Protein AF-A0A3C0ALR3-F1 (afdb_monomer)

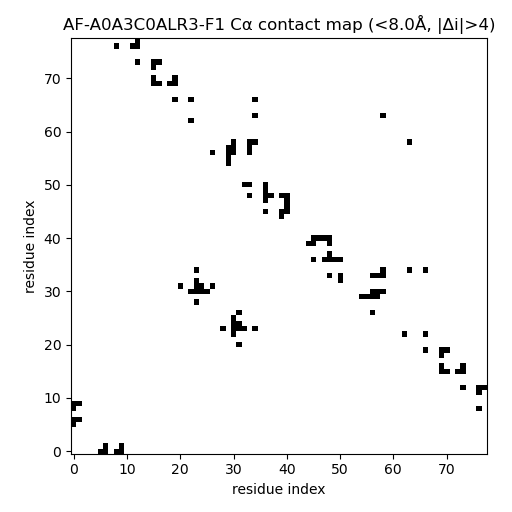pLDDT: mean 96.38, std 2.03, range [90.19, 98.5]

Sequence (78 aa):
ALQAGDDEAVYRIYFPICAIVALQLQAGLDGFLAIEKYLLVKRGIFSSDRRCEPSAWSLDEETRTEVDRLFELLMKSL

Radius of gyration: 13.97 Å; Cα contacts (8 Å, |Δi|>4): 65; chains: 1; bounding box: 29×21×39 Å

Secondary structure (DSSP, 8-state):
-GGGT-HHHHHHHHHHHHHHHHHHHHTHHHHHHHHHHHHHHHTTS-S----PSP-S----HHHHHHHHHHHHHHHHH-

Solvent-accessible surface area (backbone atoms only — not comparable to full-atom values): 4468 Å² total; per-residue (Å²): 71,78,95,72,71,36,57,68,53,42,52,56,36,47,52,35,51,52,55,50,51,54,59,20,55,74,55,44,71,40,26,35,52,39,52,50,28,46,51,35,31,75,69,66,75,35,97,60,55,84,74,78,80,88,65,95,54,75,82,48,71,68,62,47,52,50,48,49,54,36,50,53,52,32,65,73,46,110

Foldseek 3Di:
DVVVPPVVLVVQLVVLVVVLVVQQPPQPVLSVLQLVLVVCVVVVNDVGSDDDDDRPDHDDPVSVVVSVVSVVSNVVSD

Mean predicted aligned error: 2.56 Å

Structure (mmCIF, N/CA/C/O backbone):
data_AF-A0A3C0ALR3-F1
#
_entry.id   AF-A0A3C0ALR3-F1
#
loop_
_atom_site.group_PDB
_atom_site.id
_atom_site.type_symbol
_atom_site.label_atom_id
_atom_site.label_alt_id
_atom_site.label_comp_id
_atom_site.label_asym_id
_atom_site.label_entity_id
_atom_site.label_seq_id
_atom_site.pdbx_PDB_ins_code
_atom_site.Cartn_x
_atom_site.Cartn_y
_atom_site.Cartn_z
_atom_site.occupancy
_atom_site.B_iso_or_equiv
_atom_site.auth_seq_id
_atom_site.auth_comp_id
_atom_site.auth_asym_id
_atom_site.auth_atom_id
_atom_site.pdbx_PDB_model_num
ATOM 1 N N . ALA A 1 1 ? -15.337 5.730 13.243 1.00 90.31 1 ALA A N 1
ATOM 2 C CA . ALA A 1 1 ? -14.088 6.047 13.961 1.00 90.31 1 ALA A CA 1
ATOM 3 C C . ALA A 1 1 ? -13.967 7.553 14.205 1.00 90.31 1 ALA A C 1
ATOM 5 O O . ALA A 1 1 ? -14.453 7.998 15.231 1.00 90.31 1 ALA A O 1
ATOM 6 N N . LEU A 1 2 ? -13.484 8.356 13.244 1.00 94.44 2 LEU A N 1
ATOM 7 C CA . LEU A 1 2 ? -13.258 9.805 13.436 1.00 94.44 2 LEU A CA 1
ATOM 8 C C . LEU A 1 2 ? -14.495 10.591 13.910 1.00 94.44 2 LEU A C 1
ATOM 10 O O . LEU A 1 2 ? -14.439 11.256 14.935 1.00 94.44 2 LEU A O 1
ATOM 14 N N . GLN A 1 3 ? -15.634 10.477 13.214 1.00 97.00 3 GLN A N 1
ATOM 15 C CA . GLN A 1 3 ? -16.879 11.160 13.621 1.00 97.00 3 GLN A CA 1
ATOM 16 C C . GLN A 1 3 ? -17.421 10.686 14.979 1.00 97.00 3 GLN A C 1
ATOM 18 O O . GLN A 1 3 ? -18.174 11.408 15.620 1.00 97.00 3 GLN A O 1
ATOM 23 N N . ALA A 1 4 ? -17.049 9.475 15.403 1.00 96.06 4 ALA A N 1
ATOM 24 C CA . ALA A 1 4 ? -17.486 8.874 16.658 1.00 96.06 4 ALA A CA 1
ATOM 25 C C . ALA A 1 4 ? -16.504 9.124 17.820 1.00 96.06 4 ALA A C 1
ATOM 27 O O . ALA A 1 4 ? -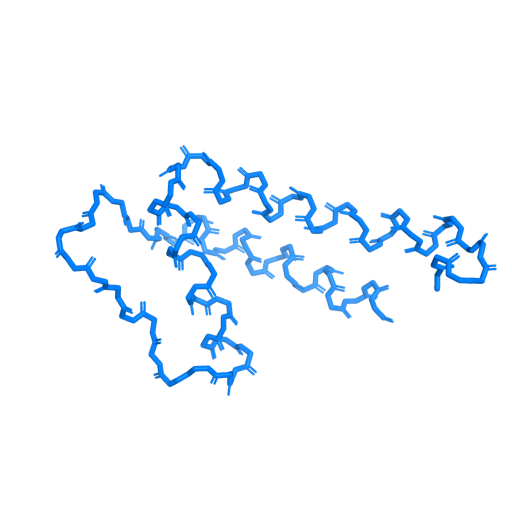16.792 8.696 18.931 1.00 96.06 4 ALA A O 1
ATOM 28 N N . GLY A 1 5 ? -15.355 9.775 17.578 1.00 96.75 5 GLY A N 1
ATOM 29 C CA . GLY A 1 5 ? -14.301 9.954 18.587 1.00 96.75 5 GLY A CA 1
ATOM 30 C C . GLY A 1 5 ? -13.646 8.645 19.050 1.00 96.75 5 GLY A C 1
ATOM 31 O O . GLY A 1 5 ? -13.110 8.583 20.150 1.00 96.75 5 GLY A O 1
ATOM 32 N N . ASP A 1 6 ? -13.730 7.585 18.243 1.00 97.50 6 ASP A N 1
ATOM 33 C CA . ASP A 1 6 ? -13.166 6.270 18.562 1.00 97.50 6 ASP A CA 1
ATOM 34 C C . ASP A 1 6 ? -11.703 6.203 18.104 1.00 97.50 6 ASP A C 1
ATOM 36 O O . ASP A 1 6 ? -11.398 5.751 16.994 1.00 97.50 6 ASP A O 1
ATOM 40 N N . ASP A 1 7 ? -10.814 6.712 18.956 1.00 97.56 7 ASP A N 1
ATOM 41 C CA . ASP A 1 7 ? -9.374 6.787 18.698 1.00 97.56 7 ASP A CA 1
ATOM 42 C C . ASP A 1 7 ? -8.737 5.404 18.523 1.00 97.56 7 ASP A C 1
ATOM 44 O O . ASP A 1 7 ? -7.836 5.236 17.699 1.00 97.56 7 ASP A O 1
ATOM 48 N N . GLU A 1 8 ? -9.224 4.388 19.238 1.00 97.31 8 GLU A N 1
ATOM 49 C CA . GLU A 1 8 ? -8.720 3.021 19.104 1.00 97.31 8 GLU A CA 1
ATOM 50 C C . GLU A 1 8 ? -8.959 2.497 17.682 1.00 97.31 8 GLU A C 1
ATOM 52 O O . GLU A 1 8 ? -8.040 1.984 17.035 1.00 97.31 8 GLU A O 1
ATOM 57 N N . ALA A 1 9 ? -10.169 2.692 17.147 1.00 96.81 9 ALA A N 1
ATOM 58 C CA . ALA A 1 9 ? -10.462 2.355 15.760 1.00 96.81 9 ALA A CA 1
ATOM 59 C C . ALA A 1 9 ? -9.675 3.212 14.763 1.00 96.81 9 ALA A C 1
ATOM 61 O O . ALA A 1 9 ? -9.240 2.689 13.734 1.00 96.81 9 ALA A O 1
ATOM 62 N N . VAL A 1 10 ? -9.462 4.503 15.050 1.00 97.88 10 VAL A N 1
ATOM 63 C CA . VAL A 1 10 ? -8.635 5.371 14.197 1.00 97.88 10 VAL A CA 1
ATOM 64 C C . VAL A 1 10 ? -7.228 4.798 14.064 1.00 97.88 10 VAL A C 1
ATOM 66 O O . VAL A 1 10 ? -6.779 4.574 12.941 1.00 97.88 10 VAL A O 1
ATOM 69 N N . TYR A 1 11 ? -6.547 4.505 15.173 1.00 97.38 11 TYR A N 1
ATOM 70 C CA . TYR A 1 11 ? -5.169 4.010 15.132 1.00 97.38 11 TYR A CA 1
ATOM 71 C C . TYR A 1 11 ? -5.060 2.604 14.540 1.00 97.38 11 TYR A C 1
ATOM 73 O O . TYR A 1 11 ? -4.150 2.340 13.751 1.00 97.38 11 TYR A O 1
ATOM 81 N N . ARG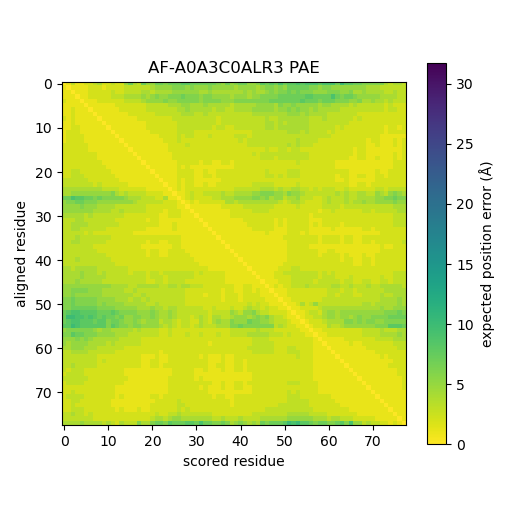 A 1 12 ? -6.022 1.723 14.838 1.00 97.19 12 ARG A N 1
ATOM 82 C CA . ARG A 1 12 ? -6.080 0.372 14.259 1.00 97.19 12 ARG A CA 1
ATOM 83 C C . ARG A 1 12 ? -6.151 0.388 12.726 1.00 97.19 12 ARG A C 1
ATOM 85 O O . ARG A 1 12 ? -5.558 -0.481 12.086 1.00 97.19 12 ARG A O 1
ATOM 92 N N . ILE A 1 13 ? -6.852 1.361 12.136 1.00 97.62 13 ILE A N 1
ATOM 93 C CA . ILE A 1 13 ? -6.946 1.544 10.676 1.00 97.62 13 ILE A CA 1
ATOM 94 C C . ILE A 1 13 ? -5.740 2.327 10.133 1.00 97.62 13 ILE A C 1
ATOM 96 O O . ILE A 1 13 ? -5.199 1.987 9.084 1.00 97.62 13 ILE A O 1
ATOM 100 N N . TYR A 1 14 ? -5.294 3.359 10.849 1.00 97.75 14 TYR A N 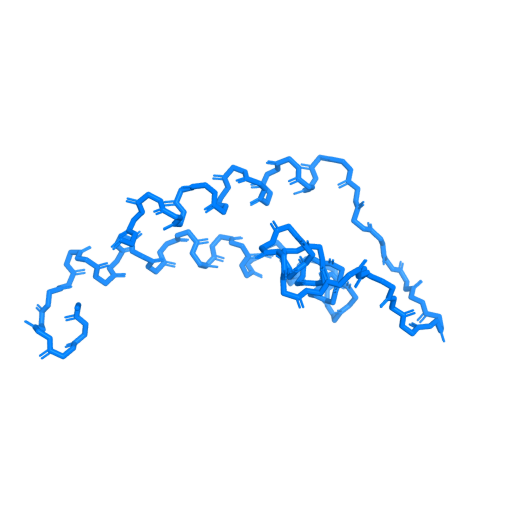1
ATOM 101 C CA . TYR A 1 14 ? -4.199 4.239 10.439 1.00 97.75 14 TYR A CA 1
ATOM 102 C C . TYR A 1 14 ? -2.873 3.493 10.248 1.00 97.75 14 TYR A C 1
ATOM 104 O O . TYR A 1 14 ? -2.197 3.697 9.241 1.00 97.75 14 TYR A O 1
ATOM 112 N N . PHE A 1 15 ? -2.503 2.598 11.168 1.00 97.88 15 PHE A N 1
ATOM 113 C CA . PHE A 1 15 ? -1.207 1.916 11.105 1.00 97.88 15 PHE A CA 1
ATOM 114 C C . PHE A 1 15 ? -0.975 1.082 9.835 1.00 97.88 15 PHE A C 1
ATOM 116 O O . PHE A 1 15 ? 0.057 1.295 9.192 1.00 97.88 15 PHE A O 1
ATOM 123 N N . PRO A 1 16 ? -1.876 0.171 9.416 1.00 97.81 16 PRO A N 1
ATOM 124 C CA . PRO A 1 16 ? -1.669 -0.571 8.175 1.00 97.81 16 PRO A CA 1
ATOM 125 C C . PRO A 1 16 ? -1.696 0.335 6.934 1.00 97.81 16 PRO A C 1
ATOM 127 O O . PRO A 1 16 ? -0.928 0.092 6.007 1.00 97.81 16 PRO A O 1
ATOM 130 N N . ILE A 1 17 ? -2.485 1.421 6.928 1.00 97.38 17 ILE A N 1
ATOM 131 C CA . ILE A 1 17 ? -2.446 2.420 5.842 1.00 97.38 17 ILE A CA 1
ATOM 132 C C . ILE A 1 17 ? -1.054 3.052 5.750 1.00 97.38 17 ILE A C 1
ATOM 134 O O . ILE A 1 17 ? -0.460 3.081 4.675 1.00 97.38 17 ILE A O 1
ATOM 138 N N . CYS A 1 18 ? -0.499 3.519 6.870 1.00 97.94 18 CYS A N 1
ATOM 139 C CA . CYS A 1 18 ? 0.830 4.127 6.893 1.00 97.94 18 CYS A CA 1
ATOM 140 C C . CYS A 1 18 ? 1.936 3.163 6.473 1.00 97.94 18 CYS A C 1
ATOM 142 O O . CYS A 1 18 ? 2.864 3.583 5.789 1.00 97.94 18 CYS A O 1
ATOM 144 N N . ALA A 1 19 ? 1.841 1.889 6.853 1.00 97.75 19 ALA A N 1
ATOM 145 C CA . ALA A 1 19 ? 2.804 0.880 6.434 1.00 97.75 19 ALA A CA 1
ATOM 146 C C . ALA A 1 19 ? 2.796 0.690 4.906 1.00 97.75 19 ALA A C 1
ATOM 148 O O . ALA A 1 19 ? 3.858 0.690 4.288 1.00 97.75 19 ALA A O 1
ATOM 149 N N . ILE A 1 20 ? 1.613 0.621 4.280 1.00 97.94 20 ILE A N 1
ATOM 150 C CA . ILE A 1 20 ? 1.483 0.537 2.814 1.00 97.94 20 ILE A CA 1
ATOM 151 C C . ILE A 1 20 ? 2.049 1.800 2.149 1.00 97.94 20 ILE A C 1
ATOM 153 O O . ILE A 1 20 ? 2.842 1.703 1.212 1.00 97.94 20 ILE A O 1
ATOM 157 N N . VAL A 1 21 ? 1.700 2.983 2.663 1.00 97.19 21 VAL A N 1
ATOM 158 C CA . VAL A 1 21 ? 2.205 4.267 2.146 1.00 97.19 21 VAL A CA 1
ATOM 159 C C . VAL A 1 21 ? 3.727 4.359 2.271 1.00 97.19 21 VAL A C 1
ATOM 161 O O . VAL A 1 21 ? 4.393 4.843 1.360 1.00 97.19 21 VAL A O 1
ATOM 164 N N . ALA A 1 22 ? 4.312 3.855 3.357 1.00 97.12 22 ALA A N 1
ATOM 165 C CA . ALA A 1 22 ? 5.761 3.836 3.517 1.00 97.12 22 ALA A CA 1
ATOM 166 C C . ALA A 1 22 ? 6.447 3.015 2.412 1.00 97.12 22 ALA A C 1
ATOM 168 O O . ALA A 1 22 ? 7.445 3.478 1.865 1.00 97.12 22 ALA A O 1
ATOM 169 N N . LEU A 1 23 ? 5.893 1.853 2.034 1.00 96.75 23 LEU A N 1
ATOM 170 C CA . LEU A 1 23 ? 6.410 1.044 0.920 1.00 96.75 23 LEU A CA 1
ATOM 171 C C . LEU A 1 23 ? 6.278 1.765 -0.425 1.00 96.75 23 LEU A C 1
ATOM 173 O O . LEU A 1 23 ? 7.215 1.774 -1.219 1.00 96.75 23 LEU A O 1
ATOM 177 N N . GLN A 1 24 ? 5.149 2.433 -0.660 1.00 96.31 24 GLN A N 1
ATOM 178 C CA . GLN A 1 24 ? 4.919 3.228 -1.871 1.00 96.31 24 GLN A CA 1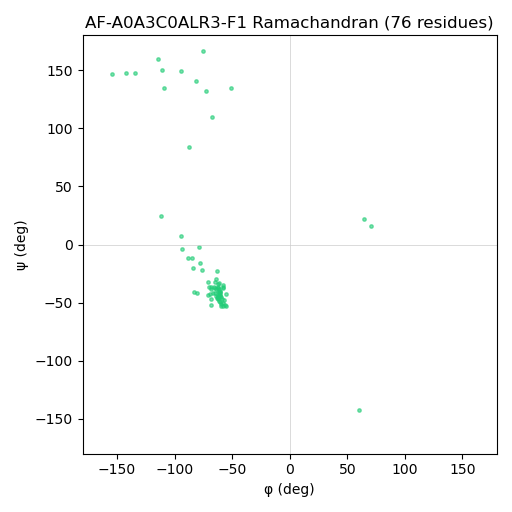
ATOM 179 C C . GLN A 1 24 ? 5.966 4.323 -2.070 1.00 96.31 24 GLN A C 1
ATOM 181 O O . GLN A 1 24 ? 6.386 4.576 -3.198 1.00 96.31 24 GLN A O 1
ATOM 186 N N . LEU A 1 25 ? 6.413 4.950 -0.983 1.00 95.44 25 LEU A N 1
ATOM 187 C CA . LEU A 1 25 ? 7.371 6.050 -1.037 1.00 95.44 25 LEU A CA 1
ATOM 188 C C . LEU A 1 25 ? 8.826 5.598 -1.254 1.00 95.44 25 LEU A C 1
ATOM 190 O O . LEU A 1 25 ? 9.640 6.428 -1.658 1.00 95.44 25 LEU A O 1
ATOM 194 N N . GLN A 1 26 ? 9.169 4.316 -1.050 1.00 91.69 26 GLN A N 1
ATOM 195 C CA . GLN A 1 26 ? 10.551 3.820 -1.194 1.00 91.69 26 GLN A CA 1
ATOM 196 C C . GLN A 1 26 ? 11.112 3.994 -2.614 1.00 91.69 26 GLN A C 1
ATOM 198 O O . GLN A 1 26 ? 12.300 4.265 -2.772 1.00 91.69 26 GLN A O 1
ATOM 203 N N . ALA A 1 27 ? 10.257 3.890 -3.637 1.00 91.50 27 ALA A N 1
ATOM 204 C CA . ALA A 1 27 ? 10.618 4.088 -5.044 1.00 91.50 27 ALA A CA 1
ATOM 205 C C . ALA A 1 27 ? 9.980 5.354 -5.653 1.00 91.50 27 ALA A C 1
ATOM 207 O O . ALA A 1 27 ? 9.777 5.446 -6.866 1.00 91.50 27 ALA A O 1
ATOM 208 N N . GLY A 1 28 ? 9.642 6.342 -4.814 1.00 92.56 28 GLY A N 1
ATOM 209 C CA . GLY A 1 28 ? 9.036 7.601 -5.247 1.00 92.56 28 GLY A CA 1
ATOM 210 C C . GLY A 1 28 ? 7.695 7.410 -5.968 1.00 92.56 28 GLY A C 1
ATOM 211 O O . GLY A 1 28 ? 6.886 6.560 -5.602 1.00 92.56 28 GLY A O 1
ATOM 212 N N . LEU A 1 29 ? 7.448 8.215 -7.007 1.00 94.19 29 LEU A N 1
ATOM 213 C CA . LEU A 1 29 ? 6.185 8.176 -7.754 1.00 94.19 29 LEU A CA 1
ATOM 214 C C . LEU A 1 29 ? 5.947 6.822 -8.444 1.00 94.19 29 LEU A C 1
ATOM 216 O O . LEU A 1 29 ? 4.812 6.349 -8.482 1.00 94.19 29 LEU A O 1
ATOM 220 N N . ASP A 1 30 ? 6.998 6.182 -8.955 1.00 94.38 30 ASP A N 1
ATOM 221 C CA . ASP A 1 30 ? 6.867 4.904 -9.660 1.00 94.38 30 ASP A CA 1
ATOM 222 C C . ASP A 1 30 ? 6.497 3.760 -8.715 1.00 94.38 30 ASP A C 1
ATOM 224 O O . ASP A 1 30 ? 5.691 2.902 -9.090 1.00 94.38 30 ASP A O 1
ATOM 228 N N . GLY A 1 31 ? 7.027 3.782 -7.485 1.00 95.75 31 GLY A N 1
ATOM 229 C CA . GLY A 1 31 ? 6.636 2.876 -6.402 1.00 95.75 31 GLY A CA 1
ATOM 230 C C . GLY A 1 31 ? 5.169 3.031 -6.026 1.00 95.75 31 GLY A C 1
ATOM 231 O O . GLY A 1 31 ? 4.419 2.052 -6.007 1.00 95.75 31 GLY A O 1
ATOM 232 N N . PHE A 1 32 ? 4.735 4.278 -5.826 1.00 96.44 32 PHE A N 1
ATOM 233 C CA . PHE A 1 32 ? 3.335 4.595 -5.564 1.00 96.44 32 PHE A CA 1
ATOM 234 C C . PHE A 1 32 ? 2.419 4.065 -6.673 1.00 96.44 32 PHE A C 1
ATOM 236 O O . PHE A 1 32 ? 1.485 3.314 -6.396 1.00 96.44 32 PHE A O 1
ATOM 243 N N . LEU A 1 33 ? 2.714 4.384 -7.938 1.00 96.75 33 LEU A N 1
ATOM 244 C CA . LEU A 1 33 ? 1.899 3.949 -9.074 1.00 96.75 33 LEU A CA 1
ATOM 245 C C . LEU A 1 33 ? 1.862 2.426 -9.225 1.00 96.75 33 LEU A C 1
ATOM 247 O O . LEU A 1 33 ? 0.802 1.884 -9.525 1.00 96.75 33 LEU A O 1
ATOM 251 N N . ALA A 1 34 ? 2.991 1.741 -9.035 1.00 97.25 34 ALA A N 1
ATOM 252 C CA . ALA A 1 34 ? 3.068 0.283 -9.111 1.00 97.25 34 ALA A CA 1
ATOM 253 C C . ALA A 1 34 ? 2.158 -0.397 -8.082 1.00 97.25 34 ALA A C 1
ATOM 255 O O . ALA A 1 34 ? 1.332 -1.238 -8.435 1.00 97.25 34 ALA A O 1
ATOM 256 N N . ILE A 1 35 ? 2.310 -0.015 -6.812 1.00 97.81 35 ILE A N 1
ATOM 257 C CA . ILE A 1 35 ? 1.616 -0.648 -5.692 1.00 97.81 35 ILE A CA 1
ATOM 258 C C . ILE A 1 35 ? 0.124 -0.303 -5.725 1.00 97.81 35 ILE A C 1
ATOM 260 O O . ILE A 1 35 ? -0.707 -1.194 -5.563 1.00 97.81 35 ILE A O 1
ATOM 264 N N . GLU A 1 36 ? -0.244 0.953 -5.993 1.00 97.19 36 GLU A N 1
ATOM 265 C CA . GLU A 1 36 ? -1.657 1.348 -6.086 1.00 97.19 36 GLU A CA 1
ATOM 266 C C . GLU A 1 36 ? -2.376 0.653 -7.242 1.00 97.19 36 GLU A C 1
ATOM 268 O O . GLU A 1 36 ? -3.473 0.122 -7.070 1.00 97.19 36 GLU A O 1
ATOM 273 N N . LYS A 1 37 ? -1.758 0.588 -8.428 1.00 97.44 37 LYS A N 1
ATOM 274 C CA . LYS A 1 37 ? -2.341 -0.128 -9.571 1.00 97.44 37 LYS A CA 1
ATOM 275 C C . LYS A 1 37 ? -2.544 -1.607 -9.262 1.00 97.44 37 LYS A C 1
ATOM 277 O O . LYS A 1 37 ? -3.620 -2.133 -9.550 1.00 97.44 37 LYS A O 1
ATOM 282 N N . TYR A 1 38 ? -1.561 -2.242 -8.629 1.00 98.06 38 TYR A N 1
ATOM 283 C CA . TYR A 1 38 ? -1.666 -3.617 -8.154 1.00 98.06 38 TYR A CA 1
ATOM 284 C C . TYR A 1 38 ? -2.845 -3.804 -7.178 1.00 98.06 38 TYR A C 1
ATOM 286 O O . TYR A 1 38 ? -3.694 -4.670 -7.400 1.00 98.06 38 TYR A O 1
ATOM 294 N N . LEU A 1 39 ? -2.971 -2.954 -6.151 1.00 97.94 39 LEU A N 1
ATOM 295 C CA . LEU A 1 39 ? -4.067 -3.025 -5.176 1.00 97.94 39 LEU A CA 1
ATOM 296 C C . LEU A 1 39 ? -5.444 -2.777 -5.810 1.00 97.94 39 LEU A C 1
ATOM 298 O O . LEU A 1 39 ? -6.417 -3.442 -5.451 1.00 97.94 39 LEU A O 1
ATOM 302 N N . LEU A 1 40 ? -5.552 -1.855 -6.770 1.00 98.06 40 LEU A N 1
ATOM 303 C CA . LEU A 1 40 ? -6.802 -1.587 -7.490 1.00 98.06 40 LEU A CA 1
ATOM 304 C C . LEU A 1 40 ? -7.241 -2.777 -8.349 1.00 98.06 40 LEU A C 1
ATOM 306 O O . LEU A 1 40 ? -8.438 -3.064 -8.416 1.00 98.06 40 LEU A 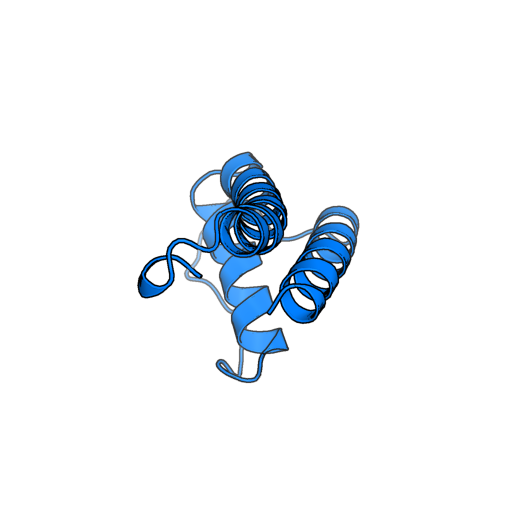O 1
ATOM 310 N N . VAL A 1 41 ? -6.298 -3.498 -8.962 1.00 98.25 41 VAL A N 1
ATOM 311 C CA . VAL A 1 41 ? -6.595 -4.759 -9.658 1.00 98.25 41 VAL A CA 1
ATOM 312 C C . VAL A 1 41 ? -7.003 -5.844 -8.670 1.00 98.25 41 VAL A C 1
ATOM 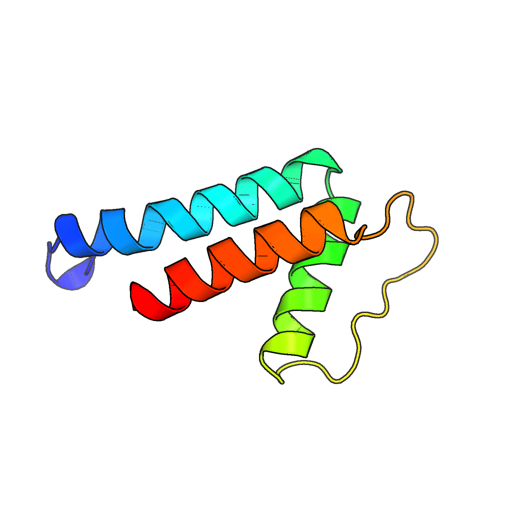314 O O . VAL A 1 41 ? -8.033 -6.486 -8.863 1.00 98.25 41 VAL A O 1
ATOM 317 N N . LYS A 1 42 ? -6.262 -6.007 -7.568 1.00 96.81 42 LYS A N 1
ATOM 318 C CA . LYS A 1 42 ? -6.569 -6.999 -6.527 1.00 96.81 42 LYS A CA 1
ATOM 319 C C . LYS A 1 42 ? -7.961 -6.806 -5.918 1.00 96.81 42 LYS A C 1
ATOM 321 O O . LYS A 1 42 ? -8.647 -7.777 -5.616 1.00 96.81 42 LYS A O 1
ATOM 326 N N . ARG A 1 43 ? -8.408 -5.555 -5.784 1.00 96.62 43 ARG A N 1
ATOM 327 C CA . ARG A 1 43 ? -9.754 -5.186 -5.310 1.00 96.62 43 ARG A CA 1
ATOM 328 C C . ARG A 1 43 ? -10.851 -5.326 -6.373 1.00 96.62 43 ARG A C 1
ATOM 330 O O . ARG A 1 43 ? -12.005 -5.036 -6.075 1.00 96.62 43 ARG A O 1
ATOM 337 N N . GLY A 1 44 ? -10.508 -5.711 -7.603 1.00 97.56 44 GLY A N 1
ATOM 338 C CA . GLY A 1 44 ? -11.446 -5.811 -8.723 1.00 97.56 44 GLY A CA 1
ATOM 339 C C . GLY A 1 44 ? -11.943 -4.461 -9.251 1.00 97.56 44 GLY A C 1
ATOM 340 O O . GLY A 1 44 ? -12.941 -4.420 -9.964 1.00 97.56 44 GLY A O 1
ATOM 341 N N . ILE A 1 45 ? -11.279 -3.352 -8.901 1.00 97.94 45 ILE A N 1
ATOM 342 C CA . ILE A 1 45 ? -11.651 -2.001 -9.349 1.00 97.94 45 ILE A CA 1
ATOM 343 C C . ILE A 1 45 ? -11.125 -1.758 -10.764 1.00 97.94 45 ILE A C 1
ATOM 345 O O . ILE A 1 45 ? -11.834 -1.206 -11.603 1.00 97.94 45 ILE A O 1
ATOM 349 N N . PHE A 1 46 ? -9.890 -2.183 -11.039 1.00 98.12 46 PHE A N 1
ATOM 350 C CA . PHE A 1 46 ? -9.289 -2.132 -12.370 1.00 98.12 46 PHE A CA 1
ATOM 351 C C . PHE A 1 46 ? -9.114 -3.531 -12.954 1.00 98.12 46 PHE A C 1
ATOM 353 O O . PHE A 1 46 ? -8.872 -4.499 -12.243 1.00 98.12 46 PHE A O 1
ATOM 360 N N . SER A 1 47 ? -9.182 -3.620 -14.281 1.00 97.69 47 SER A N 1
ATOM 361 C CA . SER A 1 47 ? -8.889 -4.846 -15.029 1.00 97.69 47 SER A CA 1
ATOM 362 C C . SER A 1 47 ? -7.399 -5.034 -15.328 1.00 97.69 47 SER A C 1
ATOM 364 O O . SER A 1 47 ? -6.998 -6.098 -15.793 1.00 97.69 47 SER A O 1
ATOM 366 N N . SER A 1 48 ? -6.577 -4.001 -15.117 1.00 97.12 48 SER A N 1
ATOM 367 C CA . SER A 1 48 ? -5.146 -4.026 -15.414 1.00 97.12 48 SER A CA 1
ATOM 368 C C . SER A 1 48 ? -4.364 -3.035 -14.556 1.00 97.12 48 SER A C 1
ATOM 370 O O . SER A 1 48 ? -4.839 -1.940 -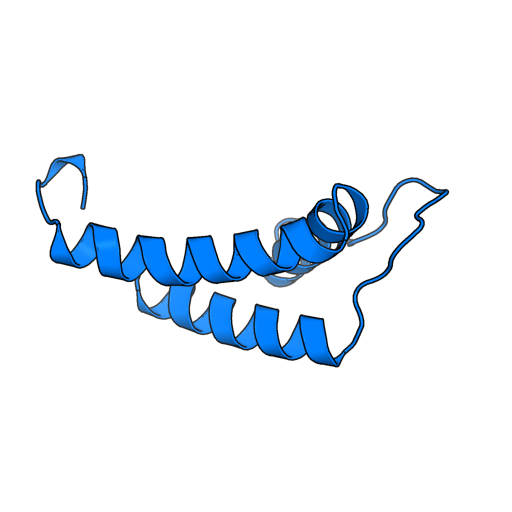14.245 1.00 97.12 48 SER A O 1
ATOM 372 N N . ASP A 1 49 ? -3.134 -3.422 -14.233 1.00 96.12 49 ASP A N 1
ATOM 373 C CA . ASP A 1 49 ? -2.134 -2.648 -13.506 1.00 96.12 49 ASP A CA 1
ATOM 374 C C . ASP A 1 49 ? -1.170 -1.892 -14.440 1.00 96.12 49 ASP A C 1
ATOM 376 O O . ASP A 1 49 ? -0.212 -1.279 -13.973 1.00 96.12 49 ASP A O 1
ATOM 380 N N . ARG A 1 50 ? -1.431 -1.891 -15.758 1.00 95.38 50 ARG A N 1
ATOM 381 C CA . ARG A 1 50 ? -0.612 -1.190 -16.759 1.00 95.38 50 ARG A CA 1
ATOM 382 C C . ARG A 1 50 ? -0.375 0.277 -16.379 1.00 95.38 50 ARG A C 1
ATOM 384 O O . ARG A 1 50 ? -1.307 1.009 -16.018 1.00 95.38 50 ARG A O 1
ATOM 391 N N . ARG A 1 51 ? 0.880 0.705 -16.529 1.00 94.62 51 ARG A N 1
ATOM 392 C CA . ARG A 1 51 ? 1.365 2.066 -16.265 1.00 94.62 51 ARG A CA 1
ATOM 393 C C . ARG A 1 51 ? 1.837 2.727 -17.560 1.00 94.62 51 ARG A C 1
ATOM 395 O O . ARG A 1 51 ? 2.063 2.051 -18.561 1.00 94.62 51 ARG A O 1
ATOM 402 N N . CYS A 1 52 ? 1.907 4.056 -17.550 1.00 92.94 52 CYS A N 1
ATOM 403 C CA . CYS A 1 52 ? 2.480 4.813 -18.659 1.00 92.94 52 CYS A CA 1
ATOM 404 C C . CYS A 1 52 ? 4.001 4.637 -18.638 1.00 92.94 52 CYS A C 1
ATOM 406 O O . CYS A 1 52 ? 4.606 4.785 -17.579 1.00 92.94 52 CYS A O 1
ATOM 408 N N . GLU A 1 53 ? 4.596 4.331 -19.787 1.00 93.38 53 GLU A N 1
ATOM 409 C CA . GLU A 1 53 ? 6.044 4.170 -19.919 1.00 93.38 53 GLU A CA 1
ATOM 410 C C . GLU A 1 53 ? 6.701 5.483 -20.384 1.00 93.38 53 GLU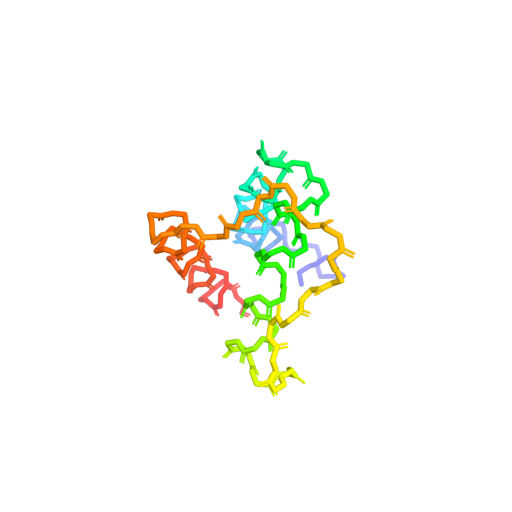 A C 1
ATOM 412 O O . GLU A 1 53 ? 6.081 6.239 -21.142 1.00 93.38 53 GLU A O 1
ATOM 417 N N . PRO A 1 54 ? 7.955 5.760 -19.981 1.00 93.00 54 PRO A N 1
ATOM 418 C CA . PRO A 1 54 ? 8.839 4.885 -19.204 1.00 93.00 54 PRO A CA 1
ATOM 419 C C . PRO A 1 54 ? 8.555 4.909 -17.693 1.00 93.00 54 PRO A C 1
ATOM 421 O O . PRO A 1 54 ? 8.339 5.974 -17.120 1.00 93.00 54 PRO A O 1
ATOM 424 N N . SER A 1 55 ? 8.628 3.741 -17.052 1.00 91.62 55 SER A N 1
ATOM 425 C CA . SER A 1 55 ? 8.679 3.582 -15.595 1.00 91.62 55 SER A CA 1
ATOM 426 C C . SER A 1 55 ? 10.071 3.116 -15.152 1.00 91.62 55 SER A C 1
ATOM 428 O O . SER A 1 55 ? 10.669 2.229 -15.761 1.00 91.62 55 SER A O 1
ATOM 430 N N . ALA A 1 56 ? 10.623 3.726 -14.101 1.00 92.75 56 ALA A N 1
ATOM 431 C CA . ALA A 1 56 ? 11.963 3.413 -13.596 1.00 92.75 56 ALA A CA 1
ATOM 432 C C . ALA A 1 56 ? 11.965 2.280 -12.557 1.00 92.75 56 ALA A C 1
ATOM 434 O O . ALA A 1 56 ? 13.025 1.766 -12.202 1.00 92.75 56 ALA A O 1
ATOM 435 N N . TRP A 1 57 ? 10.787 1.884 -12.067 1.00 95.06 57 TRP A N 1
ATOM 436 C CA . TRP A 1 57 ? 10.635 0.865 -11.033 1.00 95.06 57 TRP A CA 1
ATOM 437 C C . TRP A 1 57 ? 9.420 -0.031 -11.279 1.00 95.06 57 TRP A C 1
ATOM 439 O O . TRP A 1 57 ? 8.389 0.415 -11.789 1.00 95.06 57 TRP A O 1
ATOM 449 N N . SER A 1 58 ? 9.518 -1.299 -10.885 1.00 94.00 58 SER A N 1
ATOM 450 C CA . SER A 1 58 ? 8.431 -2.278 -10.961 1.00 94.00 58 SER A CA 1
ATOM 451 C C . SER A 1 58 ? 8.318 -3.057 -9.660 1.00 94.00 58 SER A C 1
ATOM 453 O O . SER A 1 58 ? 9.323 -3.306 -9.005 1.00 94.00 58 SER A O 1
ATOM 455 N N . LEU A 1 59 ? 7.088 -3.449 -9.325 1.00 95.81 59 LEU A N 1
ATOM 456 C CA . LEU A 1 59 ? 6.780 -4.179 -8.103 1.00 95.81 59 LEU A CA 1
ATOM 457 C C . LEU A 1 59 ? 7.375 -5.588 -8.142 1.00 95.81 59 LEU A C 1
ATOM 459 O O . LEU A 1 59 ? 6.898 -6.446 -8.891 1.00 95.81 59 LEU A O 1
ATOM 463 N N . ASP A 1 60 ? 8.397 -5.808 -7.323 1.00 96.12 60 ASP A N 1
ATOM 464 C CA . ASP A 1 60 ? 8.996 -7.116 -7.091 1.00 96.12 60 ASP A CA 1
ATOM 465 C C . ASP A 1 60 ? 8.111 -7.999 -6.186 1.00 96.12 60 ASP A C 1
ATOM 467 O O . ASP A 1 60 ? 7.141 -7.543 -5.575 1.00 96.12 60 ASP A O 1
ATOM 471 N N . GLU A 1 61 ? 8.428 -9.293 -6.131 1.00 97.19 61 GLU A N 1
ATOM 472 C CA . GLU A 1 61 ? 7.631 -10.289 -5.404 1.00 97.19 61 GLU A CA 1
ATOM 473 C C . GLU A 1 61 ? 7.720 -10.145 -3.876 1.00 97.19 61 GLU A C 1
ATOM 475 O O . GLU A 1 61 ? 6.743 -10.416 -3.173 1.00 97.19 61 GLU A O 1
ATOM 480 N N . GLU A 1 62 ? 8.863 -9.694 -3.351 1.00 97.25 62 GLU A N 1
ATOM 481 C CA . GLU A 1 62 ? 9.061 -9.499 -1.912 1.00 97.25 62 GLU A CA 1
ATOM 482 C C . GLU A 1 62 ? 8.181 -8.345 -1.424 1.00 97.25 62 GLU A C 1
ATOM 484 O O . GLU A 1 62 ? 7.345 -8.523 -0.532 1.00 97.25 62 GLU A O 1
ATOM 489 N N . THR A 1 63 ? 8.278 -7.193 -2.091 1.00 96.62 63 THR A N 1
ATOM 490 C CA . THR A 1 63 ? 7.442 -6.024 -1.806 1.00 96.62 63 THR A CA 1
ATOM 491 C C . THR A 1 63 ? 5.960 -6.347 -1.999 1.00 96.62 63 THR A C 1
ATOM 493 O O . THR A 1 63 ? 5.133 -5.947 -1.180 1.00 96.62 63 THR A O 1
ATOM 496 N N . ARG A 1 64 ? 5.594 -7.109 -3.042 1.00 97.75 64 ARG A N 1
ATOM 497 C CA . ARG A 1 64 ? 4.207 -7.552 -3.268 1.00 97.75 64 ARG A CA 1
ATOM 498 C C . ARG A 1 64 ? 3.664 -8.374 -2.102 1.00 97.75 64 ARG A C 1
ATOM 500 O O . ARG A 1 64 ? 2.548 -8.119 -1.655 1.00 97.75 64 ARG A O 1
ATOM 507 N N . THR A 1 65 ? 4.442 -9.336 -1.614 1.00 98.31 65 THR A N 1
ATOM 508 C CA . THR A 1 65 ? 4.038 -10.202 -0.497 1.00 98.31 65 THR A CA 1
ATOM 509 C C . THR A 1 65 ? 3.797 -9.384 0.770 1.00 98.31 65 THR A C 1
ATOM 511 O O . THR A 1 65 ? 2.815 -9.603 1.483 1.00 98.31 65 THR A O 1
ATOM 514 N N . GLU A 1 66 ? 4.652 -8.397 1.038 1.00 98.19 66 GLU A N 1
ATOM 515 C CA . GLU A 1 66 ? 4.470 -7.523 2.194 1.00 98.19 66 GLU A CA 1
ATOM 516 C C . GLU A 1 66 ? 3.260 -6.590 2.031 1.00 98.19 66 GLU A C 1
ATOM 518 O O . GLU A 1 66 ? 2.458 -6.456 2.957 1.00 98.19 66 GLU A O 1
ATOM 523 N N . VAL A 1 67 ? 3.061 -6.005 0.844 1.00 98.12 67 VAL A N 1
ATOM 524 C CA . VAL A 1 67 ? 1.852 -5.226 0.521 1.00 98.12 67 VAL A CA 1
ATOM 525 C C . VAL A 1 67 ? 0.592 -6.062 0.746 1.00 98.12 67 VAL A C 1
ATOM 527 O O . VAL A 1 67 ? -0.370 -5.567 1.330 1.00 98.12 67 VAL A O 1
ATOM 530 N N . ASP A 1 68 ? 0.598 -7.330 0.337 1.00 98.44 68 ASP A N 1
ATOM 531 C CA . ASP A 1 68 ? -0.524 -8.246 0.532 1.00 98.44 68 ASP A CA 1
ATOM 532 C C . ASP A 1 68 ? -0.832 -8.480 2.010 1.00 98.44 68 ASP A C 1
ATOM 534 O O . ASP A 1 68 ? -1.985 -8.345 2.427 1.00 98.44 68 ASP A O 1
ATOM 538 N N . ARG A 1 69 ? 0.197 -8.754 2.817 1.00 98.50 69 ARG A N 1
ATOM 539 C CA . ARG A 1 69 ? 0.059 -8.936 4.266 1.00 98.50 69 ARG A CA 1
ATOM 540 C C . ARG A 1 69 ? -0.507 -7.687 4.943 1.00 98.50 69 ARG A C 1
ATOM 542 O O . ARG A 1 69 ? -1.408 -7.786 5.778 1.00 98.50 69 ARG A O 1
ATOM 549 N N . LEU A 1 70 ? 0.003 -6.507 4.589 1.00 98.25 70 LEU A N 1
ATOM 550 C CA . LEU A 1 70 ? -0.460 -5.230 5.139 1.00 98.25 70 LEU A CA 1
ATOM 551 C C . LEU A 1 70 ? -1.884 -4.894 4.688 1.00 98.25 70 LEU A C 1
ATOM 553 O O . LEU A 1 70 ? -2.677 -4.380 5.478 1.00 98.25 70 LEU A O 1
ATOM 557 N N . PHE A 1 71 ? -2.232 -5.224 3.446 1.00 98.19 71 PHE A N 1
ATOM 558 C CA . PHE A 1 71 ? -3.581 -5.042 2.928 1.00 98.19 71 PHE A CA 1
ATOM 559 C C . PHE A 1 71 ? -4.584 -5.963 3.633 1.00 98.19 71 PHE A C 1
ATOM 561 O O . PHE A 1 71 ? -5.659 -5.512 4.019 1.00 98.19 71 PHE A O 1
ATOM 568 N N . GLU A 1 72 ? -4.236 -7.225 3.891 1.00 98.19 72 GLU A N 1
ATOM 569 C CA . GLU A 1 72 ? -5.071 -8.120 4.700 1.00 98.19 72 GLU A CA 1
ATOM 570 C C . GLU A 1 72 ? -5.274 -7.603 6.128 1.00 98.19 72 GLU A C 1
ATOM 572 O O . GLU A 1 72 ? -6.379 -7.698 6.666 1.00 98.19 72 GLU A O 1
ATOM 577 N N . LEU A 1 73 ? -4.228 -7.043 6.746 1.00 97.94 73 LEU A N 1
ATOM 578 C CA . LEU A 1 73 ? -4.337 -6.398 8.055 1.00 97.94 73 LEU A CA 1
ATOM 579 C C . LEU A 1 73 ? -5.281 -5.194 8.005 1.00 97.94 73 LEU A C 1
ATOM 581 O O . LEU A 1 73 ? -6.150 -5.085 8.865 1.00 97.94 73 LEU A O 1
ATOM 585 N N . LEU A 1 74 ? -5.171 -4.342 6.980 1.00 97.62 74 LEU A N 1
ATOM 586 C CA . LEU A 1 74 ? -6.104 -3.234 6.769 1.00 97.62 74 LEU A CA 1
ATOM 587 C C . LEU A 1 74 ? -7.546 -3.736 6.654 1.00 97.62 74 LEU A C 1
ATOM 589 O O . LEU A 1 74 ? -8.423 -3.221 7.339 1.00 97.62 74 LEU A O 1
ATOM 593 N N . MET A 1 75 ? -7.791 -4.768 5.846 1.00 96.81 75 MET A N 1
ATOM 594 C CA . MET A 1 75 ? -9.135 -5.319 5.655 1.00 96.81 75 MET A CA 1
ATOM 595 C C . MET A 1 75 ? -9.723 -5.934 6.931 1.00 96.81 75 MET A C 1
ATOM 597 O O . MET A 1 75 ? -10.935 -5.908 7.096 1.00 96.81 75 MET A O 1
ATOM 601 N N . LYS A 1 76 ? -8.889 -6.460 7.837 1.00 96.69 76 LYS A N 1
ATOM 602 C CA . LYS A 1 76 ? -9.320 -6.946 9.163 1.00 96.69 76 LYS A CA 1
ATOM 603 C C . LYS A 1 76 ? -9.590 -5.816 10.163 1.00 96.69 76 LYS A C 1
ATOM 605 O O . LYS A 1 76 ? -10.274 -6.046 11.156 1.00 96.69 76 LYS A O 1
ATOM 610 N N . SER A 1 77 ? -9.015 -4.634 9.942 1.00 94.50 77 SER A N 1
ATOM 611 C CA . SER A 1 77 ? -9.164 -3.465 10.818 1.00 94.50 77 SER A CA 1
ATOM 612 C C . SER A 1 77 ? -10.433 -2.646 10.553 1.00 94.50 77 SER A C 1
ATOM 614 O O . SER A 1 77 ? -10.814 -1.862 11.434 1.00 94.50 77 SER A O 1
ATOM 616 N N . LEU A 1 78 ? -11.023 -2.798 9.359 1.00 90.19 78 LEU A N 1
ATOM 617 C CA . LEU A 1 78 ? -12.264 -2.161 8.897 1.00 90.19 78 LEU A CA 1
ATOM 618 C C . LEU A 1 78 ? -13.505 -2.863 9.460 1.00 90.19 78 LEU A C 1
ATOM 620 O O . LEU A 1 78 ? -14.428 -2.121 9.862 1.00 90.19 78 LEU A O 1
#